Protein AF-A0A0F9E294-F1 (afdb_monomer_lite)

Radius of gyration: 13.5 Å; chains: 1; bounding box: 36×34×30 Å

Organism: NCBI:txid412755

pLDDT: mean 87.95, std 14.9, range [32.91, 97.12]

Foldseek 3Di:
DDPPQPFDWDWDPDDVQKIKIFTARPPPRDTQWMWIDHQQETEDTDGHPVCPPVCPSVVRVVVVVVVNVVVPDPHHHYDDDPPPVVVVVVVVVVVHD

Secondary structure (DSSP, 8-state):
-------EEEEEEEETTEEEEEEE-TTT--EEEEEEEETTEEEEEEE-GGGTTSSHHHHHHHHHHHHHHHTT-S--EE---TT-HHHHHHHHHTT--

InterPro domains:
  IPR000182 GNAT domain [PF00583] (37-96)
  IPR000182 GNAT domain [PS51186] (32-97)
  IPR016181 Acyl-CoA N-acyltransferase [SSF55729] (17-97)

Structure (mmCIF, N/CA/C/O backbone):
data_AF-A0A0F9E294-F1
#
_entry.id   AF-A0A0F9E294-F1
#
loop_
_atom_site.group_PDB
_atom_site.id
_atom_site.type_symbol
_atom_site.label_atom_id
_atom_site.label_alt_id
_atom_site.label_comp_id
_atom_site.label_asym_id
_atom_site.label_entity_id
_atom_site.label_seq_id
_atom_site.pdbx_PDB_ins_code
_atom_site.Cartn_x
_atom_site.Cartn_y
_atom_site.Cartn_z
_atom_site.occupancy
_atom_site.B_iso_or_equiv
_atom_site.auth_seq_id
_atom_site.auth_comp_id
_atom_site.auth_asym_id
_atom_site.auth_atom_id
_atom_site.pdbx_PDB_model_num
ATOM 1 N N . MET A 1 1 ? -10.564 -21.959 9.684 1.00 32.91 1 MET A N 1
ATOM 2 C CA . MET A 1 1 ? -10.042 -21.855 8.306 1.00 32.91 1 MET A CA 1
ATOM 3 C C . MET A 1 1 ? -11.214 -21.427 7.440 1.00 32.91 1 MET A C 1
ATOM 5 O O . MET A 1 1 ? -12.175 -22.171 7.399 1.00 32.91 1 MET A O 1
ATOM 9 N N . GLU A 1 2 ? -11.322 -20.242 6.859 1.00 36.78 2 GLU A N 1
ATOM 10 C CA . GLU A 1 2 ? -10.440 -19.083 6.751 1.00 36.78 2 GLU A CA 1
ATOM 11 C C . GLU A 1 2 ? -11.352 -17.850 6.711 1.00 36.78 2 GLU A C 1
ATOM 13 O O . GLU A 1 2 ? -12.223 -17.748 5.852 1.00 36.78 2 GLU A O 1
ATOM 18 N N . SER A 1 3 ? -11.190 -16.922 7.655 1.00 37.00 3 SER A N 1
ATOM 19 C CA . SER A 1 3 ? -11.915 -15.649 7.639 1.00 37.00 3 SER A CA 1
ATOM 20 C C . SER A 1 3 ? -11.172 -14.672 6.724 1.00 37.00 3 SER A C 1
ATOM 22 O O . SER A 1 3 ? -10.598 -13.686 7.184 1.00 37.00 3 SER A O 1
ATOM 24 N N . LYS A 1 4 ? -11.118 -14.967 5.419 1.00 44.03 4 LYS A N 1
ATOM 25 C CA . LYS A 1 4 ? -10.844 -13.938 4.408 1.00 44.03 4 LYS A CA 1
ATOM 26 C C . LYS A 1 4 ? -12.110 -13.096 4.327 1.00 44.03 4 LYS A C 1
ATOM 28 O O . LYS A 1 4 ? -12.998 -13.372 3.527 1.00 44.03 4 LYS A O 1
ATOM 33 N N . ALA A 1 5 ? -12.238 -12.138 5.244 1.00 45.44 5 ALA A N 1
ATOM 34 C CA . ALA A 1 5 ? -13.287 -11.134 5.180 1.00 45.44 5 ALA A CA 1
ATOM 35 C C . ALA A 1 5 ? -13.307 -10.579 3.751 1.00 45.44 5 ALA A C 1
ATOM 37 O O . ALA A 1 5 ? -12.263 -10.159 3.252 1.00 45.44 5 ALA A O 1
ATOM 38 N N . LEU A 1 6 ? -14.463 -10.666 3.088 1.00 54.19 6 LEU A N 1
ATOM 39 C CA . LEU A 1 6 ? -14.687 -10.193 1.725 1.00 54.19 6 LEU A CA 1
ATOM 40 C C . LEU A 1 6 ? -14.387 -8.688 1.652 1.00 54.19 6 LEU A C 1
ATOM 42 O O . LEU A 1 6 ? -15.276 -7.860 1.786 1.00 54.19 6 LEU A O 1
ATOM 46 N N . VAL A 1 7 ? -13.131 -8.298 1.477 1.00 60.41 7 VAL A N 1
ATOM 47 C CA . VAL A 1 7 ? -12.790 -6.918 1.151 1.00 60.41 7 VAL A CA 1
ATOM 48 C C . VAL A 1 7 ? -13.016 -6.771 -0.343 1.00 60.41 7 VAL A C 1
ATOM 50 O O . VAL A 1 7 ? -12.300 -7.362 -1.149 1.00 60.41 7 VAL A O 1
ATOM 53 N N . CYS A 1 8 ? -14.019 -5.987 -0.726 1.00 68.12 8 CYS A N 1
ATOM 54 C CA . CYS A 1 8 ? -14.205 -5.636 -2.127 1.00 68.12 8 CYS A CA 1
ATOM 55 C C . CYS A 1 8 ? -13.13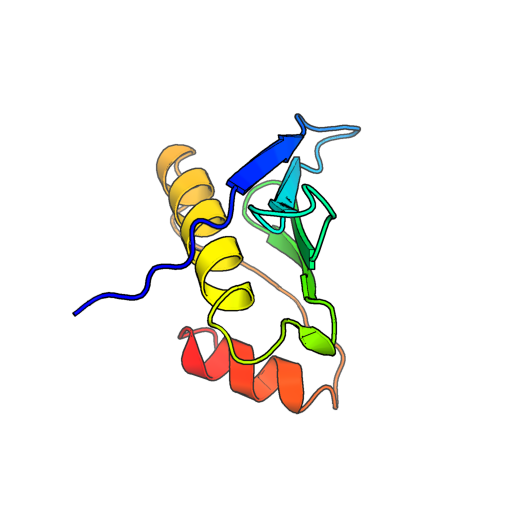0 -4.618 -2.517 1.00 68.12 8 CYS A C 1
ATOM 57 O O . CYS A 1 8 ? -13.125 -3.489 -2.012 1.00 68.12 8 CYS A O 1
ATOM 59 N N . LEU A 1 9 ? -12.226 -5.016 -3.411 1.00 71.56 9 LEU A N 1
ATOM 60 C CA . LEU A 1 9 ? -11.235 -4.127 -4.004 1.00 71.56 9 LEU A CA 1
ATOM 61 C C . LEU A 1 9 ? -11.847 -3.432 -5.219 1.00 71.56 9 LEU A C 1
ATOM 63 O O . LEU A 1 9 ? -12.204 -4.058 -6.213 1.00 71.56 9 LEU A O 1
ATOM 67 N N . LEU A 1 10 ? -11.987 -2.111 -5.131 1.00 73.81 10 LEU A N 1
ATOM 68 C CA . LEU A 1 10 ? -12.388 -1.282 -6.260 1.00 73.81 10 LEU A CA 1
ATOM 69 C C . LEU A 1 10 ? -11.152 -0.622 -6.865 1.00 73.81 10 LEU A C 1
ATOM 71 O O . LEU A 1 10 ? -10.516 0.217 -6.219 1.00 73.81 10 LEU A O 1
ATOM 75 N N . LYS A 1 11 ? -10.858 -0.959 -8.120 1.00 70.50 11 LYS A N 1
ATOM 76 C CA . LYS A 1 11 ? -9.835 -0.292 -8.925 1.00 70.50 11 LYS A CA 1
ATOM 77 C C . LYS A 1 11 ? -10.414 0.956 -9.587 1.00 70.50 11 LYS A C 1
ATOM 79 O O . LYS A 1 11 ? -11.483 0.914 -10.192 1.00 70.50 11 LYS A O 1
ATOM 84 N N . VAL A 1 12 ? -9.689 2.062 -9.489 1.00 70.19 12 VAL A N 1
ATOM 85 C CA . VAL A 1 12 ? -9.962 3.302 -10.215 1.00 70.19 12 VAL A CA 1
ATOM 86 C C . VAL A 1 12 ? -8.836 3.500 -11.222 1.00 70.19 12 VAL A C 1
ATOM 88 O O . VAL A 1 12 ? -7.664 3.552 -10.844 1.00 70.19 12 VAL A O 1
ATOM 91 N N . LEU A 1 13 ? -9.210 3.563 -12.502 1.00 61.50 13 LEU A N 1
ATOM 92 C CA . LEU A 1 13 ? -8.298 3.776 -13.625 1.00 61.50 13 LEU A CA 1
ATOM 93 C C . LEU A 1 13 ? -7.557 5.117 -13.493 1.00 61.50 13 LEU A C 1
ATOM 95 O O . LEU A 1 13 ? -8.071 6.040 -12.856 1.00 61.50 13 LEU A O 1
ATOM 99 N N . PRO A 1 14 ? -6.347 5.225 -14.062 1.00 63.81 14 PRO A N 1
ATOM 100 C CA . PRO A 1 14 ? -5.443 6.315 -13.749 1.00 63.81 14 PRO A CA 1
ATOM 101 C C . PRO A 1 14 ? -6.000 7.695 -14.108 1.00 63.81 14 PRO A C 1
ATOM 103 O O . PRO A 1 14 ? -6.340 7.960 -15.258 1.00 63.81 14 PRO A O 1
ATOM 106 N N . CYS A 1 15 ? -5.976 8.608 -13.136 1.00 56.22 15 CYS A N 1
ATOM 107 C CA . CYS A 1 15 ? -6.016 10.048 -13.385 1.00 56.22 15 CYS A CA 1
ATOM 108 C C . CYS A 1 15 ? -4.565 10.548 -13.345 1.00 56.22 15 CYS A C 1
ATOM 110 O O . CYS A 1 15 ? -3.877 10.360 -12.344 1.00 56.22 15 CYS A O 1
ATOM 112 N N . ASN A 1 16 ? -4.067 11.139 -14.435 1.00 69.69 16 ASN A N 1
ATOM 113 C CA . ASN A 1 16 ? -2.674 11.606 -14.571 1.00 69.69 16 ASN A CA 1
ATOM 114 C C . ASN A 1 16 ? -1.585 10.525 -14.355 1.00 69.69 16 ASN A C 1
ATOM 116 O O . ASN A 1 16 ? -0.461 10.835 -13.966 1.00 69.69 16 ASN A O 1
ATOM 120 N N . GLY A 1 17 ? -1.895 9.251 -14.619 1.00 83.31 17 GLY A N 1
ATOM 121 C CA . GLY A 1 17 ? -0.937 8.140 -14.521 1.00 83.31 17 GLY A CA 1
ATOM 122 C C . GLY A 1 17 ? -0.794 7.509 -13.130 1.00 83.31 17 GLY A C 1
ATOM 123 O O . GLY A 1 17 ? -0.083 6.516 -13.007 1.00 83.31 17 GLY A O 1
ATOM 124 N N . THR A 1 18 ? -1.481 8.027 -12.108 1.00 90.56 18 THR A N 1
ATOM 125 C CA . THR A 1 18 ? -1.601 7.366 -10.799 1.00 90.56 18 THR A CA 1
ATOM 126 C C . THR A 1 18 ? -2.849 6.496 -10.773 1.00 90.56 18 THR A C 1
ATOM 128 O O . THR A 1 18 ? -3.958 6.995 -10.965 1.00 90.56 18 THR A O 1
ATOM 131 N N . THR A 1 19 ? -2.677 5.213 -10.476 1.00 93.44 19 THR A N 1
ATOM 132 C CA . THR A 1 19 ? -3.767 4.257 -10.262 1.00 93.44 19 THR A CA 1
ATOM 133 C C . THR A 1 19 ? -4.082 4.155 -8.773 1.00 93.44 19 THR A C 1
ATOM 135 O O . THR A 1 19 ? -3.189 4.253 -7.928 1.00 93.44 19 THR A O 1
ATOM 138 N N . ARG A 1 20 ? -5.359 3.951 -8.433 1.00 93.44 20 ARG A N 1
ATOM 139 C CA . ARG A 1 20 ? -5.813 3.740 -7.053 1.00 93.44 20 ARG A CA 1
ATOM 140 C C . ARG A 1 20 ? -6.585 2.436 -6.940 1.00 93.44 20 ARG A C 1
ATOM 142 O O . ARG A 1 20 ? -7.530 2.216 -7.693 1.00 93.44 20 ARG A O 1
ATOM 149 N N . ILE A 1 21 ? -6.269 1.645 -5.924 1.00 94.69 21 ILE A N 1
ATOM 150 C CA . ILE A 1 21 ? -7.131 0.564 -5.446 1.00 94.69 21 ILE A CA 1
ATOM 151 C C . ILE A 1 21 ? -7.715 0.942 -4.083 1.00 94.69 21 ILE A C 1
ATOM 153 O O . ILE A 1 21 ? -7.083 1.627 -3.279 1.00 94.69 21 ILE A O 1
ATOM 157 N N . THR A 1 22 ? -8.967 0.570 -3.840 1.00 95.69 22 THR A N 1
ATOM 158 C CA . THR A 1 22 ? -9.696 0.912 -2.612 1.00 95.69 22 THR A CA 1
ATOM 159 C C . THR A 1 22 ? -10.287 -0.341 -1.997 1.00 95.69 22 THR A C 1
ATOM 161 O O . THR A 1 22 ? -11.090 -1.010 -2.638 1.00 95.69 22 THR A O 1
ATOM 164 N N . ALA A 1 23 ? -9.949 -0.604 -0.739 1.00 95.12 23 ALA A N 1
ATOM 165 C CA . ALA A 1 23 ? -10.596 -1.612 0.083 1.00 95.12 23 ALA A CA 1
ATOM 166 C C . ALA A 1 23 ? -11.920 -1.064 0.622 1.00 95.12 23 ALA A C 1
ATOM 168 O O . ALA A 1 23 ? -11.956 0.012 1.235 1.00 95.12 23 ALA A O 1
ATOM 169 N N . ARG A 1 24 ? -13.008 -1.805 0.405 1.00 94.00 24 ARG A N 1
ATOM 170 C CA . ARG A 1 24 ? -14.335 -1.489 0.939 1.00 94.00 24 ARG A CA 1
ATOM 171 C C . ARG A 1 24 ? -14.800 -2.552 1.916 1.00 94.00 24 ARG A C 1
ATOM 173 O O . ARG A 1 24 ? -14.575 -3.741 1.711 1.00 94.00 24 ARG A O 1
ATOM 180 N N . ASP A 1 25 ? -15.465 -2.084 2.960 1.00 89.62 2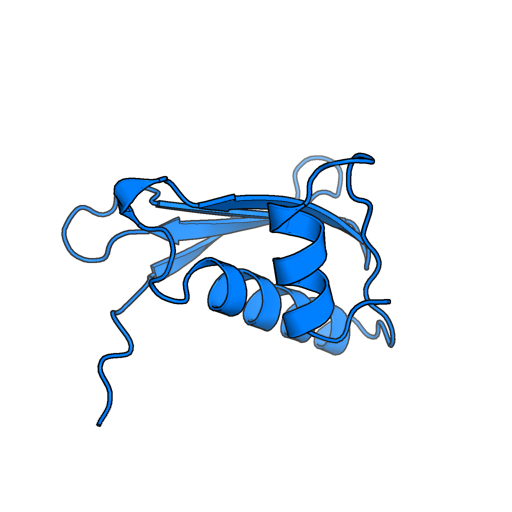5 ASP A N 1
ATOM 181 C CA . ASP A 1 25 ? -16.201 -2.923 3.891 1.00 89.62 25 ASP A CA 1
ATOM 182 C C . ASP A 1 25 ? -17.379 -3.587 3.149 1.00 89.62 25 ASP A C 1
ATOM 184 O O . ASP A 1 25 ? -18.139 -2.871 2.488 1.00 89.62 25 ASP A O 1
ATOM 188 N N . PRO A 1 26 ? -17.524 -4.921 3.205 1.00 84.19 26 PRO A N 1
ATOM 189 C CA . PRO A 1 26 ? -18.536 -5.638 2.428 1.00 84.19 26 PRO A CA 1
ATOM 190 C C . PRO A 1 26 ? -19.968 -5.343 2.868 1.00 84.19 26 PRO A C 1
ATOM 192 O O . PRO A 1 26 ? -20.880 -5.400 2.047 1.00 84.19 26 PRO A O 1
ATOM 195 N N . GLU A 1 27 ? -20.180 -5.038 4.146 1.00 87.31 27 GLU A N 1
ATOM 196 C CA . GLU A 1 27 ? -21.516 -4.844 4.711 1.00 87.31 27 GLU A CA 1
ATOM 197 C C . GLU A 1 27 ? -22.009 -3.420 4.457 1.00 87.31 27 GLU A C 1
ATOM 199 O O . GLU A 1 27 ? -23.162 -3.187 4.101 1.00 87.31 27 GLU A O 1
ATOM 204 N N . THR A 1 28 ? -21.116 -2.446 4.619 1.00 90.12 28 THR A N 1
ATOM 205 C CA . THR A 1 28 ? -21.463 -1.021 4.565 1.00 90.12 28 THR A CA 1
ATOM 206 C C . THR A 1 28 ? -21.090 -0.350 3.245 1.00 90.12 28 THR A C 1
ATOM 208 O O . THR A 1 28 ? -21.471 0.800 3.016 1.00 90.12 28 THR A O 1
ATOM 211 N N . ASN A 1 29 ? -20.309 -1.023 2.391 1.00 87.69 29 ASN A N 1
ATOM 212 C CA . ASN A 1 29 ? -19.726 -0.506 1.146 1.00 87.69 29 ASN A CA 1
ATOM 213 C C . ASN A 1 29 ? -18.837 0.751 1.327 1.00 87.69 29 ASN A C 1
ATOM 215 O O . ASN A 1 29 ? -18.455 1.440 0.367 1.00 87.69 29 ASN A O 1
ATOM 219 N N . LYS A 1 30 ? -18.483 1.080 2.575 1.00 91.00 30 LYS A N 1
ATOM 220 C CA . LYS A 1 30 ? -17.637 2.229 2.902 1.00 91.00 30 LYS A CA 1
ATOM 221 C C . LYS A 1 30 ? -16.179 1.903 2.609 1.00 91.00 30 LYS A C 1
ATOM 223 O O . LYS A 1 30 ? -15.708 0.804 2.869 1.00 91.00 30 LYS A O 1
ATOM 228 N N . SER A 1 31 ? -15.441 2.896 2.116 1.00 94.19 31 SER A N 1
ATOM 229 C CA . SER A 1 31 ? -13.983 2.796 1.998 1.00 94.19 31 SER A CA 1
ATOM 230 C C . SER A 1 31 ? -13.354 2.644 3.386 1.00 94.19 31 SER A C 1
ATOM 232 O O . SER A 1 31 ? -13.661 3.428 4.293 1.00 94.19 31 SER A O 1
ATOM 234 N N . ILE A 1 32 ? -12.495 1.639 3.542 1.00 96.88 32 ILE A N 1
ATOM 235 C CA . ILE A 1 32 ? -11.762 1.323 4.778 1.00 96.88 32 ILE A CA 1
ATOM 236 C C . ILE A 1 32 ? -10.246 1.326 4.587 1.00 96.88 32 ILE A C 1
ATOM 238 O O . ILE A 1 32 ? -9.509 1.360 5.568 1.00 96.88 32 ILE A O 1
ATOM 242 N N . GLY A 1 33 ? -9.774 1.370 3.345 1.00 96.38 33 GLY A N 1
ATOM 243 C CA . GLY A 1 33 ? -8.368 1.561 3.031 1.00 96.38 33 GLY A CA 1
ATOM 244 C C . GLY A 1 33 ? -8.163 1.827 1.550 1.00 96.38 33 GLY A C 1
ATOM 245 O O . GLY A 1 33 ? -9.078 1.667 0.739 1.00 96.38 33 GLY A O 1
ATOM 246 N N . PHE A 1 34 ? -6.970 2.267 1.187 1.00 96.81 34 PHE A N 1
ATOM 247 C CA . PHE A 1 34 ? -6.593 2.447 -0.205 1.00 96.81 34 PHE A CA 1
ATOM 248 C C . PHE A 1 34 ? -5.084 2.356 -0.379 1.00 96.81 34 PHE A C 1
ATOM 250 O O . PHE A 1 34 ? -4.326 2.594 0.563 1.00 96.81 34 PHE A O 1
ATOM 257 N N . LEU A 1 35 ? -4.684 2.072 -1.613 1.00 96.94 35 LEU A N 1
ATOM 258 C CA . LEU A 1 35 ? -3.309 2.166 -2.067 1.00 96.94 35 LEU A CA 1
ATOM 259 C C . LEU A 1 35 ? -3.280 2.901 -3.413 1.00 96.94 35 LEU A C 1
ATOM 261 O O . LEU A 1 35 ? -4.142 2.679 -4.269 1.00 96.94 35 LEU A O 1
ATOM 265 N N . THR A 1 36 ? -2.326 3.814 -3.587 1.00 95.88 36 THR A N 1
ATOM 266 C CA . THR A 1 36 ? -2.073 4.505 -4.864 1.00 95.88 36 THR A CA 1
ATOM 267 C C . THR A 1 36 ? -0.671 4.222 -5.365 1.00 95.88 36 THR A C 1
ATOM 269 O O . THR A 1 36 ? 0.265 4.255 -4.567 1.00 95.88 36 THR A O 1
ATOM 272 N N . TYR A 1 37 ? -0.515 4.027 -6.670 1.00 95.31 37 TYR A N 1
ATOM 273 C CA . TYR A 1 37 ? 0.770 3.721 -7.294 1.00 95.31 37 TYR A CA 1
ATOM 274 C C . TYR A 1 37 ? 0.870 4.299 -8.711 1.00 95.31 37 TYR A C 1
ATOM 276 O O . TYR A 1 37 ? -0.143 4.602 -9.349 1.00 95.31 37 TYR A O 1
ATOM 284 N N . ARG A 1 38 ? 2.101 4.454 -9.206 1.00 93.69 38 ARG A N 1
ATOM 285 C CA . ARG A 1 38 ? 2.412 4.904 -10.571 1.00 93.69 38 ARG A CA 1
ATOM 286 C C . ARG A 1 38 ? 3.615 4.128 -11.100 1.00 93.69 38 ARG A C 1
ATOM 288 O O . ARG A 1 38 ? 4.679 4.181 -10.495 1.00 93.69 38 ARG A O 1
ATOM 295 N N . GLY A 1 39 ? 3.459 3.443 -12.236 1.00 93.00 39 GLY A N 1
ATOM 296 C CA . GLY A 1 39 ? 4.482 2.502 -12.708 1.00 93.00 39 GLY A CA 1
ATOM 297 C C . GLY A 1 39 ? 4.712 1.415 -11.657 1.00 93.00 39 GLY A C 1
ATOM 298 O O . GLY A 1 39 ? 3.737 0.825 -11.199 1.00 93.00 39 GLY A O 1
ATOM 299 N N . ASN A 1 40 ? 5.960 1.239 -11.225 1.00 95.62 40 ASN A N 1
ATOM 300 C CA . ASN A 1 40 ? 6.359 0.349 -10.133 1.00 95.62 40 ASN A CA 1
ATOM 301 C C . ASN A 1 40 ? 6.556 1.050 -8.775 1.00 95.62 40 ASN A C 1
ATOM 303 O O . ASN A 1 40 ? 7.210 0.504 -7.891 1.00 95.62 40 ASN A O 1
ATOM 307 N N . PHE A 1 41 ? 6.037 2.269 -8.600 1.00 96.62 41 PHE A N 1
ATOM 308 C CA . PHE A 1 41 ? 6.240 3.047 -7.379 1.00 96.62 41 PHE A CA 1
ATOM 309 C C . PHE A 1 41 ? 4.953 3.158 -6.553 1.00 96.62 41 PHE A C 1
ATOM 311 O O . PHE A 1 41 ? 3.964 3.749 -7.010 1.00 96.62 41 PHE A O 1
ATOM 318 N N . LEU A 1 42 ? 4.965 2.634 -5.325 1.00 96.69 42 LEU A N 1
ATOM 319 C CA . LEU A 1 42 ? 3.901 2.815 -4.336 1.00 96.69 42 LEU A CA 1
ATOM 320 C C . LEU A 1 42 ? 3.983 4.227 -3.750 1.00 96.69 42 LEU A C 1
ATOM 322 O O . LEU A 1 42 ? 5.019 4.653 -3.251 1.00 96.69 42 LEU A O 1
ATOM 326 N N . GLN A 1 43 ? 2.877 4.967 -3.808 1.00 95.12 43 GLN A N 1
ATOM 327 C CA . GLN A 1 43 ? 2.834 6.368 -3.379 1.00 95.12 43 GLN A CA 1
ATOM 328 C C . GLN A 1 43 ? 2.202 6.541 -1.999 1.00 95.12 43 GLN A C 1
ATOM 330 O O . GLN A 1 43 ? 2.735 7.258 -1.165 1.00 95.12 43 GLN A O 1
ATOM 335 N N . ASN A 1 44 ? 1.047 5.918 -1.759 1.00 95.56 44 ASN A N 1
ATOM 336 C CA . ASN A 1 44 ? 0.329 6.041 -0.492 1.00 95.56 44 ASN A CA 1
ATOM 337 C C . ASN A 1 44 ? -0.326 4.710 -0.155 1.00 95.56 44 ASN A C 1
ATOM 339 O O . ASN A 1 44 ? -0.954 4.109 -1.028 1.00 95.56 44 ASN A O 1
ATOM 343 N N . LEU A 1 45 ? -0.253 4.315 1.113 1.00 96.50 45 LEU A N 1
ATOM 344 C CA . LEU A 1 45 ? -1.020 3.224 1.698 1.00 96.50 45 LEU A CA 1
ATOM 345 C C . LEU A 1 45 ? -1.651 3.736 2.991 1.00 96.50 45 LEU A C 1
ATOM 347 O O . LEU A 1 45 ? -0.954 4.229 3.874 1.00 96.50 45 LEU A O 1
ATOM 351 N N . ALA A 1 46 ? -2.970 3.614 3.108 1.00 96.00 46 ALA A N 1
ATOM 352 C CA . ALA A 1 46 ? -3.667 3.959 4.337 1.00 96.00 46 ALA A CA 1
ATOM 353 C C . ALA A 1 46 ? -4.831 3.006 4.592 1.00 96.00 46 ALA A C 1
ATOM 355 O O . ALA A 1 46 ? -5.599 2.671 3.688 1.00 96.00 46 ALA A O 1
ATOM 356 N N . VAL A 1 47 ? -4.991 2.624 5.855 1.00 96.25 47 VAL A N 1
ATOM 357 C CA . VAL A 1 47 ? -6.119 1.842 6.364 1.00 96.25 47 VAL A CA 1
ATOM 358 C C . VAL A 1 47 ? -6.694 2.591 7.558 1.00 96.25 47 VAL A C 1
ATOM 360 O O . VAL A 1 47 ? -5.939 3.071 8.408 1.00 96.25 47 VAL A O 1
ATOM 363 N N . LYS A 1 48 ? -8.024 2.709 7.620 1.00 95.69 48 LYS A N 1
ATOM 364 C CA . LYS A 1 48 ? -8.714 3.363 8.738 1.00 95.69 48 LYS A CA 1
ATOM 365 C C . LYS A 1 48 ? -8.326 2.711 10.070 1.00 95.69 48 LYS A C 1
ATOM 367 O O . LYS A 1 48 ? -8.288 1.480 10.103 1.00 95.69 48 LYS A O 1
ATOM 372 N N . PRO A 1 49 ? -8.109 3.479 11.155 1.00 95.38 49 PRO A N 1
ATOM 373 C CA . PRO A 1 49 ? -7.684 2.933 12.446 1.00 95.38 49 PRO A CA 1
ATOM 374 C C . PRO A 1 49 ? -8.536 1.753 12.933 1.00 95.38 49 PRO A C 1
ATOM 376 O O . PRO A 1 49 ? -8.004 0.738 13.371 1.00 95.38 49 PRO A O 1
ATOM 379 N N . GLU A 1 50 ? -9.858 1.819 12.758 1.00 93.75 50 GLU A N 1
ATOM 380 C CA . GLU A 1 50 ? -10.797 0.784 13.218 1.00 93.75 50 GLU A CA 1
ATOM 381 C C . GLU A 1 50 ? -10.711 -0.522 12.398 1.00 93.75 50 GLU A C 1
ATOM 383 O O . GLU A 1 50 ? -11.188 -1.580 12.827 1.00 93.75 50 GLU A O 1
ATOM 388 N N . ALA A 1 51 ? -10.100 -0.448 11.213 1.00 93.44 51 ALA A N 1
ATOM 389 C CA . A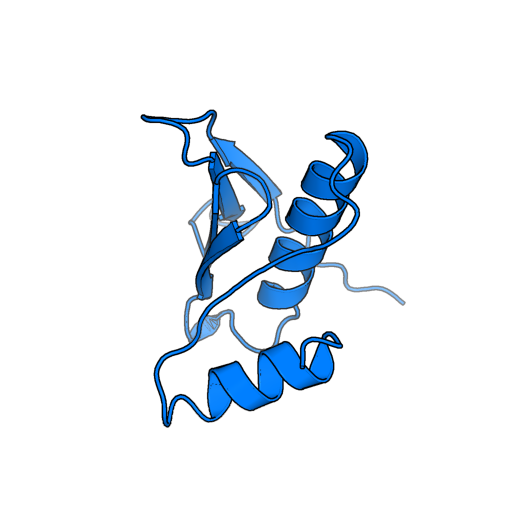LA A 1 51 ? -9.925 -1.540 10.262 1.00 93.44 51 ALA A CA 1
ATOM 390 C C . ALA A 1 51 ? -8.468 -2.047 10.185 1.00 93.44 51 ALA A C 1
ATOM 392 O O . ALA A 1 51 ? -8.192 -3.038 9.505 1.00 93.44 51 ALA A O 1
ATOM 393 N N . GLN A 1 52 ? -7.526 -1.405 10.884 1.00 93.38 52 GLN A N 1
ATOM 394 C CA . GLN A 1 52 ? -6.126 -1.831 10.936 1.00 93.38 52 GLN A CA 1
ATOM 395 C C . GLN A 1 52 ? -5.957 -3.180 11.645 1.00 93.38 52 GLN A C 1
ATOM 397 O O . GLN A 1 52 ? -6.837 -3.657 12.358 1.00 93.38 52 GLN A O 1
ATOM 402 N N . ARG A 1 53 ? -4.796 -3.816 11.429 1.00 92.00 53 ARG A N 1
ATOM 403 C CA . ARG A 1 53 ? -4.433 -5.137 11.987 1.00 92.00 53 ARG A CA 1
ATOM 404 C C . ARG A 1 53 ? -5.375 -6.287 11.596 1.00 92.00 53 ARG A C 1
ATOM 406 O O . ARG A 1 53 ? -5.360 -7.337 12.225 1.00 92.00 53 ARG A O 1
ATOM 413 N N . ARG A 1 54 ? -6.140 -6.111 10.514 1.00 93.31 54 ARG A N 1
ATOM 414 C CA . ARG A 1 54 ? -7.017 -7.132 9.909 1.00 93.31 54 ARG A CA 1
ATOM 415 C C . ARG A 1 54 ? -6.504 -7.665 8.563 1.00 93.31 54 ARG A C 1
ATOM 417 O O . ARG A 1 54 ? -7.263 -8.265 7.818 1.00 93.31 54 ARG A O 1
ATOM 424 N N . GLY A 1 55 ? -5.245 -7.386 8.213 1.00 94.00 55 GLY A N 1
ATOM 425 C CA . GLY A 1 55 ? -4.638 -7.817 6.944 1.00 94.00 55 GLY A CA 1
ATOM 426 C C . GLY A 1 55 ? -4.977 -6.959 5.716 1.00 94.00 55 GLY A C 1
ATOM 427 O O . GLY A 1 55 ? -4.478 -7.235 4.638 1.00 94.00 55 GLY A O 1
ATOM 428 N N . ILE A 1 56 ? -5.765 -5.886 5.856 1.00 95.06 56 ILE A N 1
ATOM 429 C CA . ILE A 1 56 ? -6.186 -5.041 4.717 1.00 95.06 56 ILE A CA 1
ATOM 430 C C . ILE A 1 56 ? -4.998 -4.388 4.000 1.00 95.06 56 ILE A C 1
ATOM 432 O O . ILE A 1 56 ? -5.002 -4.303 2.779 1.00 95.06 56 ILE A O 1
ATOM 436 N N . GLY A 1 57 ? -3.991 -3.925 4.750 1.00 95.38 57 GLY A N 1
ATOM 437 C CA . GLY A 1 57 ? -2.787 -3.335 4.160 1.00 95.38 57 GLY A CA 1
ATOM 438 C C . GLY A 1 57 ? -2.044 -4.331 3.271 1.00 95.38 57 GLY A C 1
ATOM 439 O O . GLY A 1 57 ? -1.757 -4.004 2.128 1.00 95.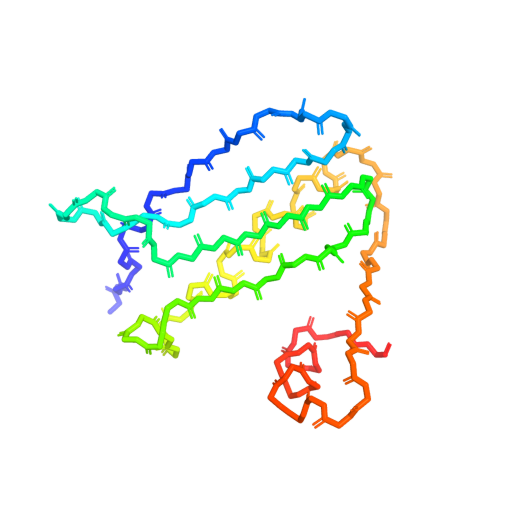38 57 GLY A O 1
ATOM 440 N N . ALA A 1 58 ? -1.838 -5.553 3.769 1.00 95.75 58 ALA A N 1
ATOM 441 C CA . ALA A 1 58 ? -1.223 -6.641 3.011 1.00 95.75 58 ALA A CA 1
ATOM 442 C C . ALA A 1 58 ? -2.039 -6.983 1.755 1.00 95.75 58 ALA A C 1
ATOM 444 O O . ALA A 1 58 ? -1.499 -6.975 0.663 1.00 95.75 58 ALA A O 1
ATOM 445 N N . LEU A 1 59 ? -3.365 -7.128 1.878 1.00 95.56 59 LEU A N 1
ATOM 446 C CA . LEU A 1 59 ? -4.242 -7.397 0.728 1.00 95.56 59 LEU A CA 1
ATOM 447 C C . LEU A 1 59 ? -4.156 -6.323 -0.368 1.00 95.56 59 LEU A C 1
ATOM 449 O O . LEU A 1 59 ? -4.271 -6.635 -1.548 1.00 95.56 59 LEU A O 1
ATOM 453 N N . LEU A 1 60 ? -4.000 -5.050 0.012 1.00 96.25 60 LEU A N 1
ATOM 454 C CA . LEU A 1 60 ? -3.806 -3.967 -0.952 1.00 96.25 60 LEU A CA 1
ATOM 455 C C . LEU A 1 60 ? -2.429 -4.061 -1.626 1.00 96.25 60 LEU A C 1
ATOM 457 O O . LEU A 1 60 ? -2.327 -3.806 -2.822 1.00 96.25 60 LEU A O 1
ATOM 461 N N . VAL A 1 61 ? -1.386 -4.398 -0.866 1.00 96.38 61 VAL A N 1
ATOM 462 C CA . VAL A 1 61 ? -0.022 -4.557 -1.386 1.00 96.38 61 VAL A CA 1
ATOM 463 C C . VAL A 1 61 ? 0.040 -5.734 -2.357 1.00 96.38 61 VAL A C 1
ATOM 465 O O . VAL A 1 61 ? 0.391 -5.505 -3.509 1.00 96.38 61 VAL A O 1
ATOM 468 N N . ASP A 1 62 ? -0.424 -6.920 -1.955 1.00 95.62 62 ASP A N 1
ATOM 469 C CA . ASP A 1 62 ? -0.444 -8.133 -2.786 1.00 95.62 62 ASP A CA 1
ATOM 470 C C . ASP A 1 62 ? -1.126 -7.880 -4.143 1.00 95.62 62 ASP A C 1
ATOM 472 O O . ASP A 1 62 ? -0.617 -8.251 -5.200 1.00 95.62 62 ASP A O 1
ATOM 476 N N . GLU A 1 63 ? -2.275 -7.195 -4.128 1.00 95.06 63 GLU A N 1
ATOM 477 C CA . GLU A 1 63 ? -3.017 -6.856 -5.345 1.00 95.06 63 GLU A CA 1
ATOM 478 C C . GLU A 1 63 ? -2.220 -5.921 -6.268 1.00 95.06 63 GLU A C 1
ATOM 480 O O . GLU A 1 63 ? -2.240 -6.082 -7.489 1.00 95.06 63 GLU A O 1
ATOM 485 N N . VAL A 1 64 ? -1.533 -4.916 -5.718 1.00 94.94 64 VAL A N 1
ATOM 486 C CA . VAL A 1 64 ? -0.744 -3.989 -6.539 1.00 94.94 64 VAL A CA 1
ATOM 487 C C . VAL A 1 64 ? 0.542 -4.631 -7.042 1.00 94.94 64 VAL A C 1
ATOM 489 O O . VAL A 1 64 ? 0.880 -4.419 -8.205 1.00 94.94 64 VAL A O 1
ATOM 492 N N . GLU A 1 65 ? 1.227 -5.423 -6.223 1.00 95.50 65 GLU A N 1
ATOM 493 C CA . GLU A 1 65 ? 2.422 -6.167 -6.630 1.00 95.50 65 GLU A CA 1
ATOM 494 C C . GLU A 1 65 ? 2.103 -7.126 -7.778 1.00 95.50 65 GLU A C 1
ATOM 496 O O . GLU A 1 65 ? 2.814 -7.128 -8.785 1.00 95.50 65 GLU A O 1
ATOM 501 N N . GLN A 1 66 ? 0.979 -7.848 -7.701 1.00 94.31 66 GLN A N 1
ATOM 502 C CA . GLN A 1 66 ? 0.522 -8.693 -8.804 1.00 94.31 66 GLN A CA 1
ATOM 503 C C . GLN A 1 66 ? 0.270 -7.872 -10.074 1.00 94.31 66 GLN A C 1
ATOM 505 O O . GLN A 1 66 ? 0.722 -8.246 -11.152 1.00 94.31 66 GLN A O 1
ATOM 510 N N . GLN A 1 67 ? -0.388 -6.714 -9.966 1.00 92.00 67 GLN A N 1
ATOM 511 C CA . GLN A 1 67 ? -0.628 -5.847 -11.124 1.00 92.00 67 GLN A CA 1
ATOM 512 C C . GLN A 1 67 ? 0.655 -5.246 -11.712 1.00 92.00 67 GLN A C 1
ATOM 514 O O . GLN A 1 67 ? 0.711 -4.991 -12.915 1.00 92.00 67 GLN A O 1
ATOM 519 N N . MET A 1 68 ? 1.665 -4.974 -10.885 1.00 94.50 68 MET A N 1
ATOM 520 C CA . MET A 1 68 ? 2.975 -4.520 -11.348 1.00 94.50 68 MET A CA 1
ATOM 521 C C . MET A 1 68 ? 3.724 -5.653 -12.056 1.00 94.50 68 MET A C 1
ATOM 523 O O . MET A 1 68 ? 4.259 -5.432 -13.142 1.00 94.50 68 MET A O 1
ATOM 527 N N . SER A 1 69 ? 3.685 -6.866 -11.501 1.00 95.25 69 SER A N 1
ATOM 528 C CA . SER A 1 69 ? 4.260 -8.062 -12.123 1.00 95.25 69 SER A CA 1
ATOM 529 C C . SER A 1 69 ? 3.606 -8.365 -13.476 1.00 95.25 69 SER A C 1
ATOM 531 O O . SER A 1 69 ? 4.304 -8.515 -14.477 1.00 95.25 69 SER A O 1
ATOM 533 N N . ASP A 1 70 ? 2.272 -8.322 -13.553 1.00 94.25 70 ASP A N 1
ATOM 534 C CA . ASP A 1 70 ? 1.515 -8.507 -14.800 1.00 94.25 70 ASP A CA 1
ATOM 535 C C . ASP A 1 70 ? 1.838 -7.428 -15.854 1.00 94.25 70 ASP A C 1
ATOM 537 O O . ASP A 1 70 ? 1.702 -7.657 -17.057 1.00 94.25 70 ASP A O 1
ATOM 541 N N . ALA A 1 71 ? 2.271 -6.243 -15.412 1.00 92.31 71 ALA A N 1
ATOM 542 C CA . ALA A 1 71 ? 2.719 -5.152 -16.275 1.00 92.31 71 ALA A CA 1
ATOM 543 C C . ALA A 1 71 ? 4.205 -5.253 -16.681 1.00 92.31 71 ALA A C 1
ATOM 545 O O . ALA A 1 71 ? 4.679 -4.398 -17.433 1.00 92.31 71 ALA A O 1
ATOM 546 N N . GLY A 1 72 ? 4.924 -6.283 -16.224 1.00 97.12 72 GLY A N 1
ATOM 547 C CA . GLY A 1 72 ? 6.324 -6.545 -16.563 1.00 97.12 72 GLY A CA 1
ATOM 548 C C . GLY A 1 72 ? 7.342 -5.806 -15.697 1.00 97.12 72 GLY A C 1
ATOM 549 O O . GLY A 1 72 ? 8.469 -5.598 -16.140 1.00 97.12 72 GLY A O 1
ATOM 550 N N . PHE A 1 73 ? 6.958 -5.364 -14.497 1.00 96.44 73 PHE A N 1
ATOM 551 C CA . PHE A 1 73 ? 7.911 -4.837 -13.524 1.00 96.44 73 PHE A CA 1
ATOM 552 C C . PHE A 1 73 ? 8.468 -5.967 -12.651 1.00 96.44 73 PHE A C 1
ATOM 554 O O . PHE A 1 73 ? 7.703 -6.729 -12.064 1.00 96.44 73 PHE A O 1
ATOM 561 N N . ASP A 1 74 ? 9.794 -6.019 -12.522 1.00 95.56 74 ASP A N 1
ATOM 562 C CA . ASP A 1 74 ? 10.505 -7.030 -11.721 1.00 95.56 74 ASP A CA 1
ATOM 563 C C . ASP A 1 74 ? 10.804 -6.563 -10.282 1.00 95.56 74 ASP A C 1
ATOM 565 O O . ASP A 1 74 ? 11.300 -7.328 -9.457 1.00 95.56 74 ASP A O 1
ATOM 569 N N . GLU A 1 75 ? 10.517 -5.298 -9.975 1.00 94.81 75 GLU A N 1
ATOM 570 C CA . GLU A 1 75 ? 10.759 -4.676 -8.673 1.00 94.81 75 GLU A CA 1
ATOM 571 C C . GLU A 1 75 ? 9.629 -3.708 -8.313 1.00 94.81 75 GLU A C 1
ATOM 573 O O . GLU A 1 75 ? 9.006 -3.112 -9.197 1.00 94.81 75 GLU A O 1
ATOM 578 N N . VAL A 1 76 ? 9.414 -3.502 -7.011 1.00 96.75 76 VAL A N 1
ATOM 579 C CA . VAL A 1 76 ? 8.460 -2.530 -6.468 1.00 96.75 76 VAL A CA 1
ATOM 580 C C . VAL A 1 76 ? 9.193 -1.567 -5.550 1.00 96.75 76 VAL A C 1
ATOM 582 O O . VAL A 1 76 ? 9.918 -1.970 -4.646 1.00 96.75 76 VAL A O 1
ATOM 585 N N . ASN A 1 77 ? 8.994 -0.275 -5.788 1.00 96.94 77 ASN A N 1
ATOM 586 C CA . ASN A 1 77 ? 9.678 0.799 -5.085 1.00 96.94 77 ASN A CA 1
ATOM 587 C C . ASN A 1 77 ? 8.698 1.594 -4.221 1.00 96.94 77 ASN A C 1
ATOM 589 O O . ASN A 1 77 ? 7.540 1.795 -4.589 1.00 96.94 77 ASN A O 1
ATOM 593 N N . LEU A 1 78 ? 9.170 2.100 -3.084 1.00 96.94 78 LEU A N 1
ATOM 594 C CA . LEU A 1 78 ? 8.408 2.995 -2.218 1.00 96.94 78 LEU A CA 1
ATOM 595 C C . LEU A 1 78 ? 9.337 3.940 -1.464 1.00 96.94 78 LEU A C 1
ATOM 597 O O . LEU A 1 78 ? 10.556 3.783 -1.451 1.00 96.94 78 LEU A O 1
ATOM 601 N N . SER A 1 79 ? 8.757 4.935 -0.807 1.00 94.25 79 SER A N 1
ATOM 602 C CA . SER A 1 79 ? 9.479 5.748 0.166 1.00 94.25 79 SER A CA 1
ATOM 603 C C . SER A 1 79 ? 8.623 5.945 1.401 1.00 94.25 79 SER A C 1
ATOM 605 O O . SER A 1 79 ? 7.406 6.106 1.313 1.00 94.25 79 SER A O 1
ATOM 607 N N . ILE A 1 80 ? 9.280 5.940 2.552 1.00 93.69 80 ILE A N 1
ATOM 608 C CA . ILE A 1 80 ? 8.670 6.249 3.838 1.00 93.69 80 ILE A CA 1
ATOM 609 C C . ILE A 1 80 ? 9.312 7.498 4.420 1.00 93.69 80 ILE A C 1
ATOM 611 O O . ILE A 1 80 ? 10.484 7.785 4.178 1.00 93.69 80 ILE A O 1
ATOM 615 N N . GLU A 1 81 ? 8.539 8.244 5.201 1.00 90.69 81 GLU A N 1
ATOM 616 C CA . GLU A 1 81 ? 9.092 9.330 5.999 1.00 90.69 81 GLU A CA 1
ATOM 617 C C . GLU A 1 81 ? 9.976 8.763 7.115 1.00 90.69 81 GLU A C 1
ATOM 619 O O . GLU A 1 81 ? 9.608 7.799 7.792 1.00 90.69 81 GLU A O 1
ATOM 624 N N . VAL A 1 82 ? 11.139 9.385 7.320 1.00 90.12 82 VAL A N 1
ATOM 625 C CA . VAL A 1 82 ? 12.069 9.014 8.394 1.00 90.12 82 VAL A CA 1
ATOM 626 C C . VAL A 1 82 ? 11.365 9.128 9.746 1.00 90.12 82 VAL A C 1
ATOM 628 O O . VAL A 1 82 ? 10.762 10.155 10.055 1.00 90.12 82 VAL A O 1
ATOM 631 N N . GLY A 1 83 ? 11.463 8.082 10.569 1.00 91.88 83 GLY A N 1
ATOM 632 C CA . GLY A 1 83 ? 10.829 8.037 11.888 1.00 91.88 83 GLY A CA 1
ATOM 633 C C . GLY A 1 83 ? 9.393 7.507 11.876 1.00 91.88 83 GLY A C 1
ATOM 634 O O . GLY A 1 83 ? 8.793 7.360 12.946 1.00 91.88 83 GLY A O 1
ATOM 635 N N . ASN A 1 84 ? 8.847 7.144 10.711 1.00 92.31 84 ASN A N 1
ATOM 636 C CA . ASN A 1 84 ? 7.595 6.397 10.619 1.00 92.31 84 ASN A CA 1
ATOM 637 C C . ASN A 1 84 ? 7.817 4.916 10.977 1.00 92.31 84 ASN A C 1
ATOM 639 O O . ASN A 1 84 ? 7.762 4.024 10.133 1.00 92.31 84 ASN A O 1
ATOM 643 N N . THR A 1 85 ? 8.057 4.658 12.265 1.00 94.00 85 THR A N 1
ATOM 644 C CA . THR A 1 85 ? 8.392 3.320 12.789 1.00 94.00 85 THR A CA 1
ATOM 645 C C . THR A 1 85 ? 7.314 2.263 12.538 1.00 94.00 85 THR A C 1
ATOM 647 O O . THR A 1 85 ? 7.610 1.067 12.507 1.00 94.00 85 THR A O 1
ATOM 650 N N . GLU A 1 86 ? 6.053 2.667 12.363 1.00 91.81 86 GLU A N 1
ATOM 651 C CA . GLU A 1 86 ? 4.986 1.744 11.976 1.00 91.81 86 GLU A CA 1
ATOM 652 C C . GLU A 1 86 ? 5.137 1.307 10.517 1.00 91.81 86 GLU A C 1
ATOM 654 O O . GLU A 1 86 ? 5.092 0.107 10.243 1.00 91.81 86 GLU A O 1
ATOM 659 N N . ALA A 1 87 ? 5.379 2.253 9.604 1.00 93.56 87 ALA A N 1
ATOM 660 C CA . ALA A 1 87 ? 5.636 1.941 8.205 1.00 93.56 87 ALA A CA 1
ATOM 661 C C . ALA A 1 87 ? 6.926 1.126 8.039 1.00 93.56 87 ALA A C 1
ATOM 663 O O . ALA A 1 87 ? 6.908 0.134 7.320 1.00 93.56 87 ALA A O 1
ATOM 664 N N . GLU A 1 88 ? 8.006 1.471 8.747 1.00 94.81 88 GLU A N 1
ATOM 665 C CA . GLU A 1 88 ? 9.262 0.699 8.746 1.00 94.81 88 GLU A CA 1
ATOM 666 C C . GLU A 1 88 ? 9.011 -0.776 9.085 1.00 94.81 88 GLU A C 1
ATOM 668 O O . GLU A 1 88 ? 9.412 -1.670 8.343 1.00 94.81 88 GLU A O 1
ATOM 673 N N . ARG A 1 89 ? 8.285 -1.047 10.179 1.00 94.50 89 ARG A N 1
ATOM 674 C CA . ARG A 1 89 ? 7.951 -2.422 10.585 1.00 94.50 89 ARG A CA 1
ATOM 675 C C . ARG A 1 89 ? 7.049 -3.122 9.580 1.00 94.50 89 ARG A C 1
ATOM 677 O O . ARG A 1 89 ? 7.230 -4.313 9.344 1.00 94.50 89 ARG A O 1
ATOM 684 N N . PHE A 1 90 ? 6.068 -2.406 9.036 1.00 95.38 90 PHE A N 1
ATOM 685 C CA . PHE A 1 90 ? 5.154 -2.950 8.043 1.00 95.38 90 PHE A CA 1
ATOM 686 C C . PHE A 1 90 ? 5.914 -3.363 6.780 1.00 95.38 90 PHE A C 1
ATOM 688 O O . PHE A 1 90 ? 5.822 -4.514 6.374 1.00 95.38 90 PHE A O 1
ATOM 695 N N . TRP A 1 91 ? 6.711 -2.479 6.188 1.00 95.81 91 TRP A N 1
ATOM 696 C CA . TRP A 1 91 ? 7.418 -2.779 4.942 1.00 95.81 91 TRP A CA 1
ATOM 697 C C . TRP A 1 91 ? 8.511 -3.831 5.131 1.00 95.81 91 TRP A C 1
ATOM 699 O O . TRP A 1 91 ? 8.601 -4.752 4.322 1.00 95.81 91 TRP A O 1
ATOM 709 N N . ALA A 1 92 ? 9.236 -3.797 6.254 1.00 94.94 92 ALA A N 1
ATOM 710 C CA . ALA A 1 92 ? 10.185 -4.854 6.596 1.00 94.94 92 ALA A CA 1
ATOM 711 C C . ALA A 1 92 ? 9.504 -6.230 6.716 1.00 94.94 92 ALA A C 1
ATOM 713 O O . ALA A 1 92 ? 10.050 -7.231 6.256 1.00 94.94 92 ALA A O 1
ATOM 714 N N . SER A 1 93 ? 8.287 -6.308 7.276 1.00 94.56 93 SER A N 1
ATOM 715 C CA . SER A 1 93 ? 7.548 -7.578 7.339 1.00 94.56 93 SER A CA 1
ATOM 716 C C . SER A 1 93 ? 7.030 -8.057 5.979 1.00 94.56 93 SER A C 1
ATOM 718 O O . SER A 1 93 ? 6.629 -9.212 5.876 1.00 94.56 93 SER A O 1
ATOM 720 N N . HIS A 1 94 ? 7.013 -7.185 4.966 1.00 93.12 94 HIS A N 1
ATOM 721 C CA . HIS A 1 94 ? 6.660 -7.505 3.578 1.00 93.12 94 HIS A CA 1
ATOM 722 C C . HIS A 1 94 ? 7.903 -7.712 2.692 1.00 93.12 94 HIS A C 1
ATOM 724 O O . HIS A 1 94 ? 7.774 -7.853 1.485 1.00 93.12 94 HIS A O 1
ATOM 730 N N . GLY A 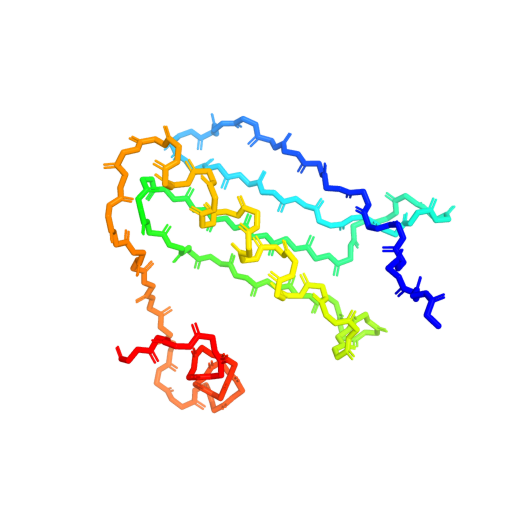1 95 ? 9.108 -7.755 3.275 1.00 94.69 95 GLY A N 1
ATOM 731 C CA . GLY A 1 95 ? 10.345 -8.065 2.549 1.00 94.69 95 GLY A CA 1
ATOM 732 C C . GLY A 1 95 ? 11.025 -6.872 1.871 1.00 94.69 95 GLY A C 1
ATOM 733 O O . GLY A 1 95 ? 12.016 -7.072 1.175 1.00 94.69 95 GLY A O 1
ATOM 734 N N . TYR A 1 96 ? 10.537 -5.650 2.096 1.00 93.88 96 T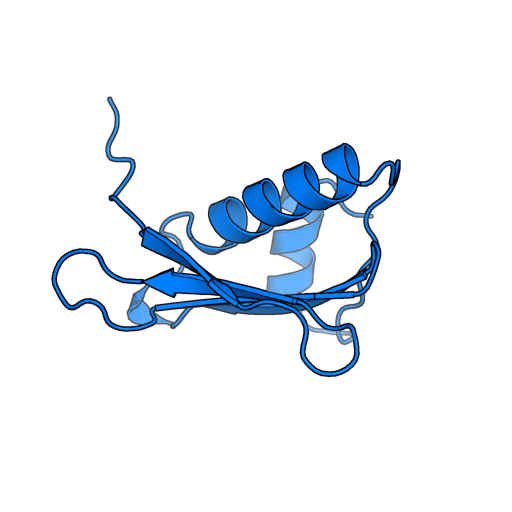YR A N 1
ATOM 735 C CA . TYR A 1 96 ? 11.182 -4.427 1.616 1.00 93.88 96 TYR A CA 1
ATOM 736 C C . TYR A 1 96 ? 12.387 -4.070 2.497 1.00 93.88 96 TYR A C 1
ATOM 738 O O . TYR A 1 96 ? 12.359 -4.285 3.714 1.00 93.88 96 TYR A O 1
ATOM 746 N N . THR A 1 97 ? 13.428 -3.506 1.879 1.00 89.69 97 THR A N 1
ATOM 747 C CA . THR A 1 97 ? 14.720 -3.186 2.513 1.00 89.69 97 THR A CA 1
ATOM 748 C C . THR A 1 97 ? 15.149 -1.755 2.261 1.00 89.69 97 THR A C 1
ATOM 750 O O . THR A 1 97 ? 14.975 -1.310 1.106 1.00 89.69 97 THR A O 1
#

Sequence (97 aa):
MESKALVCLLKVLPCNGTTRITARDPETNKSIGFLTYRGNFLQNLAVKPEAQRRGIGALLVDEVEQQMSDAGFDEVNLSIEVGNTEAERFWASHGYT